Protein AF-A0A7D3ZR34-F1 (afdb_monomer)

Structure (mmCIF, N/CA/C/O backbone):
data_AF-A0A7D3ZR34-F1
#
_entry.id   AF-A0A7D3ZR34-F1
#
loop_
_atom_site.group_PDB
_atom_site.id
_atom_site.type_symbol
_atom_site.label_atom_id
_atom_site.label_alt_id
_atom_site.label_comp_id
_atom_site.label_asym_id
_atom_site.label_entity_id
_atom_site.label_seq_id
_atom_site.pdbx_PDB_ins_code
_atom_site.Cartn_x
_atom_site.Cartn_y
_atom_site.Cartn_z
_atom_site.occupancy
_atom_site.B_iso_or_equiv
_atom_site.auth_seq_id
_atom_site.auth_comp_id
_atom_site.auth_asym_id
_atom_site.auth_atom_id
_atom_site.pdbx_PDB_model_num
ATOM 1 N N . MET A 1 1 ? -20.823 -13.695 4.389 1.00 55.28 1 MET A N 1
ATOM 2 C CA . MET A 1 1 ? -19.399 -13.640 4.022 1.00 55.28 1 MET A CA 1
ATOM 3 C C . MET A 1 1 ? -18.713 -12.974 5.190 1.00 55.28 1 MET A C 1
ATOM 5 O O . MET A 1 1 ? -19.183 -11.911 5.590 1.00 55.28 1 MET A O 1
ATOM 9 N N . ASP A 1 2 ? -17.756 -13.648 5.818 1.00 79.56 2 ASP A N 1
ATOM 10 C CA . ASP A 1 2 ? -17.043 -13.075 6.959 1.00 79.56 2 ASP A CA 1
ATOM 11 C C . ASP A 1 2 ? -16.206 -11.877 6.507 1.00 79.56 2 ASP A C 1
ATOM 13 O O . ASP A 1 2 ? -15.782 -11.804 5.351 1.00 79.56 2 ASP A O 1
ATOM 17 N N . LYS A 1 3 ? -16.033 -10.903 7.404 1.00 83.19 3 LYS A N 1
ATOM 18 C CA . LYS A 1 3 ? -15.154 -9.762 7.142 1.00 83.19 3 LYS A CA 1
ATOM 19 C C . LYS A 1 3 ? -13.701 -10.253 7.128 1.00 83.19 3 LYS A C 1
ATOM 21 O O . LYS A 1 3 ? -13.370 -11.078 7.982 1.00 83.19 3 LYS A O 1
ATOM 26 N N . PRO A 1 4 ? -12.857 -9.757 6.206 1.00 91.62 4 PRO A N 1
ATOM 27 C CA . PRO A 1 4 ? -11.441 -10.102 6.203 1.00 91.62 4 PRO A CA 1
ATOM 28 C C . PRO A 1 4 ? -10.808 -9.681 7.531 1.00 91.62 4 PRO A C 1
ATOM 30 O O . PRO A 1 4 ? -11.170 -8.646 8.101 1.00 91.62 4 PRO A O 1
ATOM 33 N N . SER A 1 5 ? -9.896 -10.504 8.041 1.00 96.06 5 SER A N 1
ATOM 34 C CA . SER A 1 5 ? -9.087 -10.135 9.197 1.00 96.06 5 SER A CA 1
ATOM 35 C C . SER A 1 5 ? -8.040 -9.091 8.806 1.00 96.06 5 SER A C 1
ATOM 37 O O . SER A 1 5 ? -7.712 -8.939 7.630 1.00 96.06 5 SER A O 1
ATO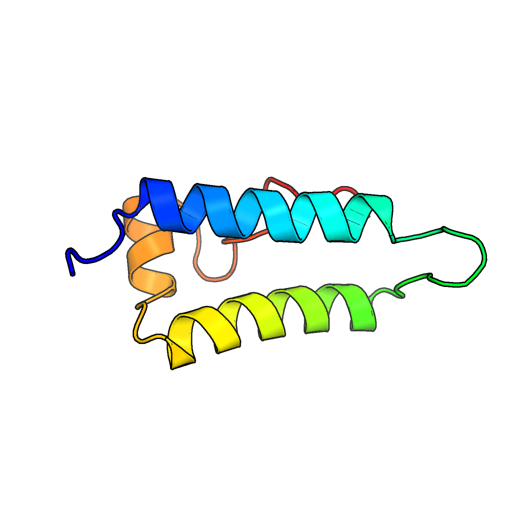M 39 N N . ASP A 1 6 ? -7.467 -8.401 9.793 1.00 96.69 6 ASP A N 1
ATOM 40 C CA . ASP A 1 6 ? -6.344 -7.488 9.550 1.00 96.69 6 ASP A CA 1
ATOM 41 C C . ASP A 1 6 ? -5.194 -8.197 8.820 1.00 96.69 6 ASP A C 1
ATOM 43 O O . ASP A 1 6 ? -4.620 -7.638 7.896 1.00 96.69 6 ASP A O 1
ATOM 47 N N . GLY A 1 7 ? -4.905 -9.452 9.181 1.00 96.94 7 GLY A N 1
ATOM 48 C CA . GLY A 1 7 ? -3.873 -10.252 8.521 1.00 96.94 7 GLY A CA 1
ATOM 49 C C . GLY A 1 7 ? -4.187 -10.541 7.052 1.00 96.94 7 GLY A C 1
ATOM 50 O O . GLY A 1 7 ? -3.289 -10.460 6.220 1.00 96.94 7 GLY A O 1
ATOM 51 N N . ASP A 1 8 ? -5.452 -10.811 6.717 1.00 97.19 8 ASP A N 1
ATOM 52 C CA . ASP A 1 8 ? -5.866 -11.014 5.321 1.00 97.19 8 ASP A CA 1
ATOM 53 C C . ASP A 1 8 ? -5.684 -9.733 4.497 1.00 97.19 8 ASP A C 1
ATOM 55 O O . ASP A 1 8 ? -5.248 -9.788 3.347 1.00 97.19 8 ASP A O 1
ATOM 59 N N . ILE A 1 9 ? -5.992 -8.575 5.092 1.00 97.25 9 ILE A N 1
ATOM 60 C CA . ILE A 1 9 ? -5.815 -7.270 4.446 1.00 97.25 9 ILE A CA 1
ATOM 61 C C . ILE A 1 9 ? -4.324 -6.989 4.239 1.00 97.25 9 ILE A C 1
ATOM 63 O O . ILE A 1 9 ? -3.921 -6.672 3.123 1.00 97.25 9 ILE A O 1
ATOM 67 N N . MET A 1 10 ? -3.498 -7.163 5.275 1.00 97.75 10 MET A N 1
ATOM 68 C CA . MET A 1 10 ? -2.051 -6.945 5.187 1.00 97.75 10 MET A CA 1
ATOM 69 C C . MET A 1 10 ? -1.400 -7.851 4.137 1.00 97.75 10 MET A C 1
ATOM 71 O O . MET A 1 10 ? -0.605 -7.372 3.337 1.00 97.75 10 MET A O 1
ATOM 75 N N . ALA A 1 11 ? -1.786 -9.129 4.074 1.00 97.94 11 ALA A N 1
ATOM 76 C CA . ALA A 1 11 ? -1.280 -10.055 3.062 1.00 97.94 11 ALA A CA 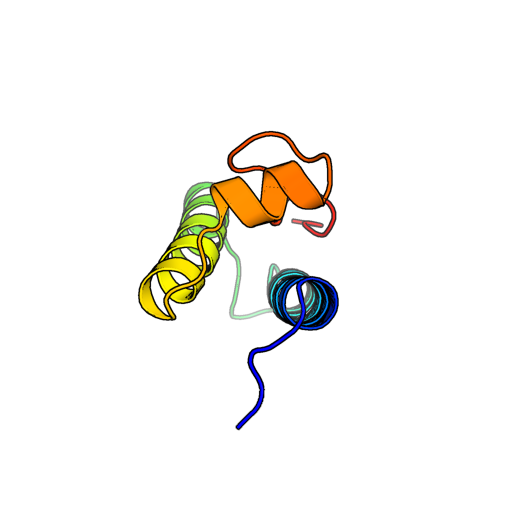1
ATOM 77 C C . ALA A 1 11 ? -1.693 -9.655 1.634 1.00 97.94 11 ALA A C 1
ATOM 79 O O . ALA A 1 11 ? -0.923 -9.820 0.690 1.00 97.94 11 ALA A O 1
ATOM 80 N N . ALA A 1 12 ? -2.903 -9.118 1.452 1.00 97.75 12 ALA A N 1
ATOM 81 C CA . ALA A 1 12 ? -3.331 -8.607 0.153 1.00 97.75 12 ALA A CA 1
ATOM 82 C C . ALA A 1 12 ? -2.516 -7.375 -0.271 1.00 97.75 12 ALA A C 1
ATOM 84 O O . ALA A 1 12 ? -2.103 -7.296 -1.427 1.00 97.75 12 ALA A O 1
ATOM 85 N N . VAL A 1 13 ? -2.255 -6.448 0.657 1.00 98.00 13 VAL A N 1
ATOM 86 C CA . VAL A 1 13 ? -1.415 -5.270 0.399 1.00 98.00 13 VAL A CA 1
ATOM 87 C C . VAL A 1 13 ? 0.009 -5.688 0.046 1.00 98.00 13 VAL A C 1
ATOM 89 O O . VAL A 1 13 ? 0.519 -5.249 -0.982 1.00 98.00 13 VAL A O 1
ATOM 92 N N . GLU A 1 14 ? 0.612 -6.584 0.832 1.00 98.06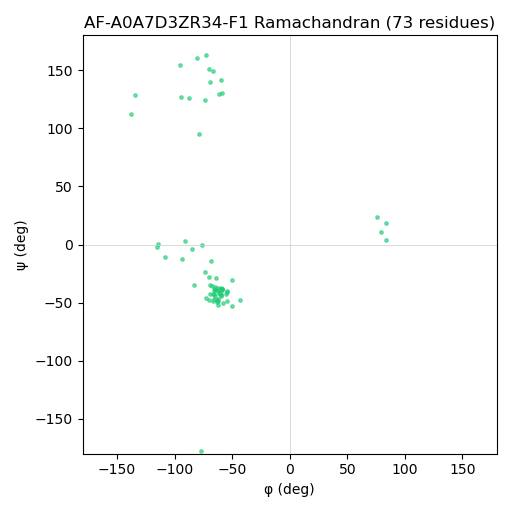 14 GLU A N 1
ATOM 93 C CA . GLU A 1 14 ? 1.936 -7.154 0.561 1.00 98.06 14 GLU A CA 1
ATOM 94 C C . GLU A 1 14 ? 2.034 -7.679 -0.869 1.00 98.06 14 GLU A C 1
ATOM 96 O O . GLU A 1 14 ? 2.920 -7.285 -1.625 1.00 98.06 14 GLU A O 1
ATOM 101 N N . HIS A 1 15 ? 1.091 -8.538 -1.262 1.00 98.06 15 HIS A N 1
ATOM 102 C CA . HIS A 1 15 ? 1.104 -9.142 -2.587 1.00 98.06 15 HIS A CA 1
ATOM 103 C C . HIS A 1 15 ? 1.030 -8.106 -3.710 1.00 98.06 15 HIS A C 1
ATOM 105 O O . HIS A 1 15 ? 1.696 -8.282 -4.729 1.00 98.06 15 HIS A O 1
ATOM 111 N N . VAL A 1 16 ? 0.242 -7.039 -3.548 1.00 97.56 16 VAL A N 1
ATOM 112 C CA . VAL A 1 16 ? 0.146 -5.980 -4.562 1.00 97.56 16 VAL A CA 1
ATOM 113 C C . VAL A 1 16 ? 1.439 -5.170 -4.629 1.00 97.56 16 VAL A C 1
ATOM 115 O O . VAL A 1 16 ? 1.962 -4.982 -5.724 1.00 97.56 16 VAL A O 1
ATOM 118 N N . VAL A 1 17 ? 1.984 -4.727 -3.491 1.00 97.62 17 VAL A N 1
ATOM 119 C CA . VAL A 1 17 ? 3.217 -3.918 -3.458 1.00 97.62 17 VAL A CA 1
ATOM 120 C C . VAL A 1 17 ? 4.397 -4.703 -4.032 1.00 97.62 17 VAL A C 1
ATOM 122 O O . VAL A 1 17 ? 5.088 -4.214 -4.922 1.00 97.62 17 VAL A O 1
ATOM 125 N N . VAL A 1 18 ? 4.572 -5.960 -3.619 1.00 97.31 18 VAL A N 1
ATOM 126 C CA . VAL A 1 18 ? 5.636 -6.831 -4.143 1.00 97.31 18 VAL A CA 1
ATOM 127 C C . VAL A 1 18 ? 5.465 -7.090 -5.644 1.00 97.31 18 VAL A C 1
ATOM 129 O O . VAL A 1 18 ? 6.452 -7.130 -6.377 1.00 97.31 18 VAL A O 1
ATOM 132 N N . ALA A 1 19 ? 4.232 -7.246 -6.135 1.00 96.06 19 ALA A N 1
ATOM 133 C CA . ALA A 1 19 ? 3.988 -7.390 -7.570 1.00 96.06 19 ALA A CA 1
ATOM 134 C C . ALA A 1 19 ? 4.342 -6.110 -8.343 1.00 96.06 19 ALA A C 1
ATOM 136 O O . ALA A 1 19 ? 4.923 -6.192 -9.422 1.00 96.06 19 ALA A O 1
ATOM 137 N N . LEU A 1 20 ? 4.041 -4.934 -7.788 1.00 95.50 20 LEU A N 1
ATOM 138 C CA . LEU A 1 20 ? 4.427 -3.655 -8.378 1.00 95.50 20 LEU A CA 1
ATOM 139 C C . LEU A 1 20 ? 5.964 -3.491 -8.406 1.00 95.50 20 LEU A C 1
ATOM 141 O O . LEU A 1 20 ? 6.484 -3.055 -9.430 1.00 95.50 20 LEU A O 1
ATOM 145 N N . ASN A 1 21 ? 6.704 -3.941 -7.376 1.00 94.25 21 ASN A N 1
ATOM 146 C CA . ASN A 1 21 ? 8.180 -3.926 -7.377 1.00 94.25 21 ASN A CA 1
ATOM 147 C C . ASN A 1 21 ? 8.744 -4.738 -8.547 1.00 94.25 21 ASN A C 1
ATOM 149 O O . ASN A 1 21 ? 9.739 -4.361 -9.152 1.00 94.25 21 ASN A O 1
ATOM 153 N N . GLN A 1 22 ? 8.112 -5.871 -8.860 1.00 93.62 22 GLN A N 1
ATOM 154 C CA . GLN A 1 22 ? 8.545 -6.758 -9.942 1.00 93.62 22 GLN A CA 1
ATOM 155 C C . GLN A 1 22 ? 8.239 -6.197 -11.334 1.00 93.62 22 GLN A C 1
ATOM 157 O O . GLN A 1 22 ? 8.859 -6.622 -12.308 1.00 93.62 22 GLN A O 1
ATOM 162 N N . ILE A 1 23 ? 7.258 -5.298 -11.433 1.00 92.50 23 ILE A N 1
ATOM 163 C CA . ILE A 1 23 ? 6.883 -4.635 -12.683 1.00 92.50 23 ILE A CA 1
ATOM 164 C C . ILE A 1 23 ? 7.797 -3.430 -12.942 1.00 92.50 23 ILE A C 1
ATOM 166 O O . ILE A 1 23 ? 8.127 -3.176 -14.102 1.00 92.50 23 ILE A O 1
ATOM 170 N N . ASP A 1 24 ? 8.220 -2.716 -11.894 1.00 93.00 24 ASP A N 1
ATOM 171 C CA . ASP A 1 24 ? 9.097 -1.551 -12.026 1.00 93.00 24 ASP A CA 1
ATOM 172 C C . ASP A 1 24 ? 10.453 -1.912 -12.657 1.00 93.00 24 ASP A C 1
ATOM 174 O O . ASP A 1 24 ? 11.144 -2.842 -12.239 1.00 93.00 24 ASP A O 1
ATOM 178 N N . GLY A 1 25 ? 10.849 -1.160 -13.683 1.00 83.25 25 GLY A N 1
ATOM 179 C CA . GLY A 1 25 ? 12.106 -1.353 -14.404 1.00 83.25 25 GLY A CA 1
ATOM 180 C C . GLY A 1 25 ? 12.089 -2.484 -15.438 1.00 83.25 25 GLY A C 1
ATOM 181 O O . GLY A 1 25 ? 13.151 -2.842 -15.955 1.00 83.25 25 GLY A O 1
ATOM 182 N N . THR A 1 26 ? 10.919 -3.042 -15.763 1.00 87.25 26 THR A N 1
ATOM 183 C CA . THR A 1 26 ? 10.754 -3.953 -16.910 1.00 87.25 26 THR A CA 1
ATOM 184 C C . THR A 1 26 ? 10.626 -3.170 -18.225 1.00 87.25 26 THR A C 1
ATOM 186 O O . THR A 1 26 ? 10.335 -1.977 -18.210 1.00 87.25 26 THR A O 1
ATOM 189 N N . ASP A 1 27 ? 10.862 -3.824 -19.373 1.00 76.31 27 ASP A N 1
ATOM 190 C CA . ASP A 1 27 ? 11.065 -3.167 -20.684 1.00 76.31 27 ASP A CA 1
ATOM 191 C C . ASP A 1 27 ? 9.985 -2.126 -21.077 1.00 76.31 27 ASP A C 1
ATOM 193 O O . ASP A 1 27 ? 10.313 -1.149 -21.749 1.00 76.31 27 ASP A O 1
ATOM 197 N N . ASP A 1 28 ? 8.731 -2.296 -20.632 1.00 83.19 28 ASP A N 1
ATOM 198 C CA . ASP A 1 28 ? 7.597 -1.396 -20.922 1.00 83.19 28 ASP A CA 1
ATOM 199 C C . ASP A 1 28 ? 7.031 -0.669 -19.681 1.00 83.19 28 ASP A C 1
ATOM 201 O O . ASP A 1 28 ? 6.076 0.107 -19.798 1.00 83.19 28 ASP A O 1
ATOM 205 N N . HIS A 1 29 ? 7.591 -0.897 -18.488 1.00 82.19 29 HIS A N 1
ATOM 206 C CA . HIS A 1 29 ? 7.068 -0.350 -17.235 1.00 82.19 29 HIS A CA 1
ATOM 207 C C . HIS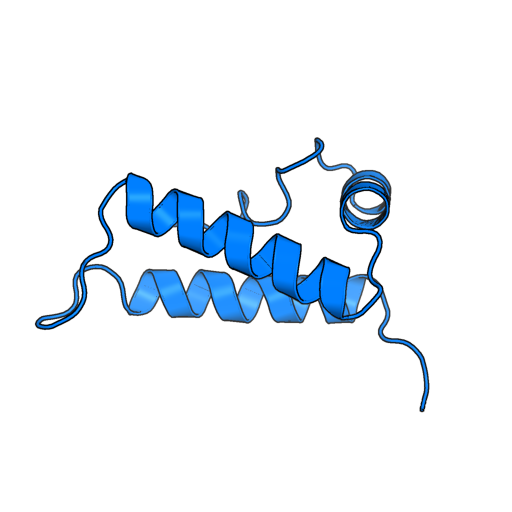 A 1 29 ? 8.194 0.159 -16.334 1.00 82.19 29 HIS A C 1
ATOM 209 O O . HIS A 1 29 ? 8.982 -0.607 -15.788 1.00 82.19 29 HIS A O 1
ATOM 215 N N . SER A 1 30 ? 8.236 1.473 -16.139 1.00 91.69 30 SER A N 1
ATOM 216 C CA . SER A 1 30 ? 9.051 2.123 -15.118 1.00 91.69 30 SER A CA 1
ATOM 217 C C . SER A 1 30 ? 8.186 3.162 -14.431 1.00 91.69 30 SER A C 1
ATOM 219 O O . SER A 1 30 ? 7.547 3.964 -15.110 1.00 91.69 30 SER A O 1
ATOM 221 N N . PHE A 1 31 ? 8.163 3.113 -13.106 1.00 92.62 31 PHE A N 1
ATOM 222 C CA . PHE A 1 31 ? 7.492 4.100 -12.280 1.00 92.62 31 PHE A CA 1
ATOM 223 C C . PHE A 1 31 ? 8.517 5.146 -11.867 1.00 92.62 31 PHE A C 1
ATOM 225 O O . PHE A 1 31 ? 9.573 4.801 -11.320 1.00 92.62 31 PHE A O 1
ATOM 232 N N . ASP A 1 32 ? 8.226 6.417 -12.111 1.00 93.44 32 ASP A N 1
ATOM 233 C CA . ASP A 1 32 ? 9.001 7.497 -11.518 1.00 93.44 32 ASP A CA 1
ATOM 234 C C . ASP A 1 32 ? 8.624 7.710 -10.037 1.00 93.44 32 ASP A C 1
ATOM 236 O O . ASP A 1 32 ? 7.841 6.961 -9.447 1.00 93.44 32 ASP A O 1
ATOM 240 N N . THR A 1 33 ? 9.233 8.704 -9.387 1.00 92.56 33 THR A N 1
ATOM 241 C CA . THR A 1 33 ? 8.942 9.004 -7.977 1.00 92.56 33 THR A CA 1
ATOM 242 C C . THR A 1 33 ? 7.466 9.331 -7.741 1.00 92.56 33 THR A C 1
ATOM 244 O O . THR A 1 33 ? 6.921 8.900 -6.730 1.00 92.56 33 THR A O 1
ATOM 247 N N . ILE A 1 34 ? 6.820 10.045 -8.665 1.00 95.88 34 ILE A N 1
ATOM 248 C CA . ILE A 1 34 ? 5.411 10.432 -8.548 1.00 95.88 34 ILE A CA 1
ATOM 249 C C . ILE A 1 34 ? 4.526 9.205 -8.758 1.00 95.88 34 ILE A C 1
ATOM 251 O O . ILE A 1 34 ? 3.642 8.960 -7.945 1.00 95.88 34 ILE A O 1
ATOM 255 N N . ASP A 1 35 ? 4.802 8.390 -9.778 1.00 95.12 35 ASP A N 1
ATOM 256 C CA . ASP A 1 35 ? 4.046 7.161 -10.042 1.00 95.12 35 ASP A CA 1
ATOM 257 C C . ASP A 1 35 ? 4.031 6.238 -8.811 1.00 95.12 35 ASP A C 1
ATOM 259 O O . ASP A 1 35 ? 3.000 5.672 -8.448 1.00 95.12 35 ASP A O 1
ATOM 263 N N . ARG A 1 36 ? 5.175 6.099 -8.129 1.00 94.81 36 ARG A N 1
ATOM 264 C CA . ARG A 1 36 ? 5.310 5.271 -6.917 1.00 94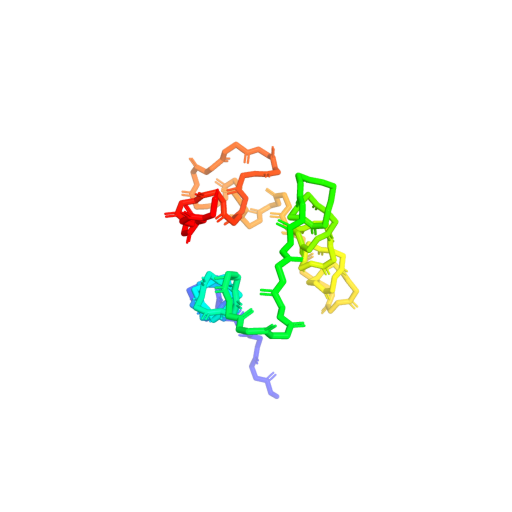.81 36 ARG A CA 1
ATOM 265 C C . ARG A 1 36 ? 4.496 5.817 -5.749 1.00 94.81 36 ARG A C 1
ATOM 267 O O . ARG A 1 36 ? 3.876 5.031 -5.032 1.00 94.81 36 ARG A O 1
ATOM 274 N N . GLU A 1 37 ? 4.507 7.134 -5.547 1.00 94.06 37 GLU A N 1
ATOM 275 C CA . GLU A 1 37 ? 3.692 7.802 -4.526 1.00 94.06 37 GLU A CA 1
ATOM 276 C C . GLU A 1 37 ? 2.197 7.614 -4.828 1.00 94.06 37 GLU A C 1
ATOM 278 O O . GLU A 1 37 ? 1.455 7.133 -3.969 1.00 94.06 37 GLU A O 1
ATOM 283 N N . GLU A 1 38 ? 1.775 7.856 -6.073 1.00 96.69 38 GLU A N 1
ATOM 284 C CA . GLU A 1 38 ? 0.387 7.677 -6.512 1.00 96.69 38 GLU A CA 1
ATOM 285 C C . GLU A 1 38 ? -0.092 6.226 -6.375 1.00 96.69 38 GLU A C 1
ATOM 287 O O . GLU A 1 38 ? -1.206 5.984 -5.915 1.00 96.69 38 GLU A O 1
ATOM 292 N N . LEU A 1 39 ? 0.733 5.232 -6.719 1.00 96.44 39 LEU A N 1
ATOM 293 C CA . LEU A 1 39 ? 0.384 3.818 -6.545 1.00 96.44 39 LEU A CA 1
ATOM 294 C C . LEU A 1 39 ? 0.078 3.479 -5.081 1.00 96.44 39 LEU A C 1
ATOM 296 O O . LEU A 1 39 ? -0.852 2.718 -4.804 1.00 96.44 39 LEU A O 1
ATOM 300 N N . CYS A 1 40 ? 0.824 4.061 -4.143 1.00 95.81 40 CYS A N 1
ATOM 301 C CA . CYS A 1 40 ? 0.581 3.868 -2.718 1.00 95.81 40 CYS A CA 1
ATOM 302 C C . CYS A 1 40 ? -0.721 4.542 -2.276 1.00 95.81 40 CYS A C 1
ATOM 304 O O . CYS A 1 40 ? -1.520 3.923 -1.571 1.00 95.81 40 CYS A O 1
ATOM 306 N N . GLU A 1 41 ? -0.974 5.763 -2.748 1.00 96.56 41 GLU A N 1
ATOM 307 C CA . GLU A 1 41 ? -2.236 6.467 -2.506 1.00 96.56 41 GLU A CA 1
ATOM 308 C C . GLU A 1 41 ? -3.438 5.717 -3.100 1.00 96.56 41 GLU A C 1
ATOM 310 O O . GLU A 1 41 ? -4.487 5.621 -2.462 1.00 96.56 41 GLU A O 1
ATOM 315 N N . TYR A 1 42 ? -3.307 5.123 -4.289 1.00 97.75 42 TYR A N 1
ATOM 316 C CA . TYR A 1 42 ? -4.380 4.340 -4.902 1.00 97.75 42 TYR A CA 1
ATOM 317 C C . TYR A 1 42 ? -4.677 3.054 -4.129 1.00 97.75 42 TYR A C 1
ATOM 319 O O . TYR A 1 42 ? -5.845 2.666 -4.043 1.00 97.75 42 TYR A O 1
ATOM 327 N N . ILE A 1 43 ? -3.664 2.401 -3.547 1.00 97.69 43 ILE A N 1
ATOM 328 C CA . ILE A 1 43 ? -3.868 1.243 -2.663 1.00 97.69 43 ILE A CA 1
ATOM 329 C C . ILE A 1 43 ? -4.657 1.662 -1.417 1.00 97.69 43 ILE A C 1
ATOM 331 O O . ILE A 1 43 ? -5.666 1.027 -1.103 1.00 97.69 43 ILE A O 1
ATOM 335 N N . ASP A 1 44 ? -4.252 2.744 -0.746 1.00 96.75 44 ASP A N 1
ATOM 336 C CA . ASP A 1 44 ? -4.974 3.287 0.414 1.00 96.75 44 ASP A CA 1
ATOM 337 C C . ASP A 1 44 ? -6.425 3.640 0.052 1.00 96.75 44 ASP A C 1
ATOM 339 O O . ASP A 1 44 ? -7.382 3.166 0.677 1.00 96.75 44 ASP A O 1
ATOM 343 N N . TYR A 1 45 ? -6.603 4.392 -1.036 1.00 97.75 45 TYR A N 1
ATOM 344 C CA . TYR A 1 45 ? -7.913 4.816 -1.505 1.00 97.75 45 TYR A CA 1
ATOM 345 C C . TYR A 1 45 ? -8.811 3.620 -1.828 1.00 97.75 45 TYR A C 1
ATOM 347 O O . TYR A 1 45 ? -9.981 3.608 -1.441 1.00 97.75 45 TYR A O 1
ATOM 355 N N . ALA A 1 46 ? -8.286 2.589 -2.494 1.00 98.00 46 ALA A N 1
ATOM 356 C CA . ALA A 1 46 ? -9.043 1.383 -2.812 1.00 98.00 46 ALA A CA 1
ATOM 357 C C . ALA A 1 46 ? -9.519 0.646 -1.548 1.00 98.00 46 ALA A C 1
ATOM 359 O O . ALA A 1 46 ? -10.676 0.218 -1.489 1.00 98.00 46 ALA A O 1
ATOM 360 N N . LEU A 1 47 ? -8.672 0.535 -0.519 1.00 96.94 47 LEU A N 1
ATOM 361 C CA . LEU A 1 47 ? -9.040 -0.060 0.772 1.00 96.94 47 LEU A CA 1
ATOM 362 C C . LEU A 1 47 ? -10.102 0.781 1.490 1.00 96.94 47 LEU A C 1
ATOM 364 O O . LEU A 1 47 ? -11.108 0.242 1.963 1.00 96.94 47 LEU A O 1
ATOM 368 N N . THR A 1 48 ? -9.933 2.101 1.496 1.00 96.69 48 THR A N 1
ATOM 369 C CA . THR A 1 48 ? -10.907 3.043 2.054 1.00 96.69 48 THR A CA 1
ATOM 370 C C . THR A 1 48 ? -12.263 2.932 1.345 1.00 96.69 48 THR A C 1
ATOM 372 O O . THR A 1 48 ? -13.302 2.836 2.004 1.00 96.69 48 THR A O 1
ATOM 375 N N . GLN A 1 49 ? -12.290 2.848 0.007 1.00 97.62 49 GLN A N 1
ATOM 376 C CA . GLN A 1 49 ? -13.520 2.618 -0.769 1.00 97.62 49 GLN A CA 1
ATOM 377 C C . GLN A 1 49 ? -14.159 1.250 -0.480 1.00 97.62 49 GLN A C 1
ATOM 379 O O . GLN A 1 49 ? -15.382 1.113 -0.539 1.00 97.62 49 GLN A O 1
ATOM 384 N N . ALA A 1 50 ? -13.359 0.247 -0.114 1.00 95.31 50 ALA A N 1
ATOM 385 C CA . ALA A 1 50 ? -13.842 -1.053 0.350 1.00 95.31 50 ALA A CA 1
ATOM 386 C C . ALA A 1 50 ? -14.367 -1.033 1.804 1.00 95.31 50 ALA A C 1
ATOM 388 O O . ALA A 1 50 ? -14.838 -2.058 2.305 1.00 95.31 50 ALA A O 1
ATOM 389 N N . GLY A 1 51 ? -14.334 0.122 2.478 1.00 96.56 51 GLY A N 1
ATOM 390 C CA . GLY A 1 51 ? -14.828 0.308 3.842 1.00 96.56 51 GLY A CA 1
ATOM 391 C C . GLY A 1 51 ? -13.828 -0.085 4.929 1.00 96.56 51 GLY A C 1
ATOM 392 O O . GLY A 1 51 ? -14.236 -0.333 6.067 1.00 96.56 51 GLY A O 1
ATOM 393 N N . ILE A 1 52 ? -12.540 -0.175 4.590 1.00 96.69 52 ILE A N 1
ATOM 394 C CA . ILE A 1 52 ? -11.459 -0.407 5.548 1.00 96.69 52 ILE A CA 1
ATOM 395 C C . ILE A 1 52 ? -11.007 0.948 6.096 1.00 96.69 52 ILE A C 1
ATOM 397 O O . ILE A 1 52 ? -10.679 1.854 5.342 1.00 96.69 52 ILE A O 1
ATOM 401 N N . ASP A 1 53 ? -10.990 1.083 7.420 1.00 96.69 53 ASP A N 1
ATOM 402 C CA . ASP A 1 53 ? -10.357 2.218 8.097 1.00 96.69 53 ASP A CA 1
ATOM 403 C C . ASP A 1 53 ? -8.844 1.965 8.133 1.00 96.69 53 ASP A C 1
ATOM 405 O O . ASP A 1 53 ? -8.361 1.204 8.983 1.00 96.69 53 ASP A O 1
ATOM 409 N N . VAL A 1 54 ? -8.130 2.521 7.148 1.00 96.94 54 VAL A N 1
ATOM 410 C CA . VAL A 1 54 ? -6.700 2.263 6.928 1.00 96.94 54 VAL A CA 1
ATOM 411 C C . VAL A 1 54 ? -5.858 2.799 8.080 1.00 96.94 54 VAL A C 1
ATOM 413 O O . VAL A 1 54 ? -5.090 2.038 8.659 1.00 96.94 54 VAL A O 1
ATOM 416 N N . GLU A 1 55 ? -6.086 4.035 8.528 1.00 96.38 55 GLU A N 1
ATOM 417 C CA . GLU A 1 55 ? -5.360 4.573 9.685 1.00 96.38 55 GLU A CA 1
ATOM 418 C C . GLU A 1 55 ? -5.575 3.723 10.948 1.00 96.38 55 GLU A C 1
ATOM 420 O O . GLU A 1 55 ? -4.672 3.539 11.770 1.00 96.38 55 GLU A O 1
ATOM 425 N N . ALA A 1 56 ? -6.794 3.209 11.161 1.00 96.38 56 ALA A N 1
ATOM 426 C CA . ALA A 1 56 ? -7.041 2.312 12.279 1.00 96.38 56 ALA A CA 1
ATOM 427 C C . ALA A 1 56 ? -6.367 0.955 12.096 1.00 96.38 56 ALA A C 1
ATOM 429 O O . ALA A 1 56 ? -5.972 0.365 13.102 1.00 96.38 56 ALA A O 1
ATOM 430 N N . LEU A 1 57 ? -6.271 0.440 10.869 1.00 96.88 57 LEU A N 1
ATOM 431 C CA . LEU A 1 57 ? -5.513 -0.769 10.561 1.00 96.88 57 LEU A CA 1
ATOM 432 C C . LEU A 1 57 ? -4.028 -0.563 10.883 1.00 96.88 57 LEU A C 1
ATOM 434 O O . LEU A 1 57 ? -3.490 -1.326 11.681 1.00 96.88 57 LEU A O 1
ATOM 438 N N . GLU A 1 58 ? -3.408 0.498 10.372 1.00 97.06 58 GLU A N 1
ATOM 439 C CA . GLU A 1 58 ? -2.004 0.854 10.627 1.00 97.06 58 GLU A CA 1
ATOM 440 C C . GLU A 1 58 ? -1.718 0.953 12.129 1.00 97.06 58 GLU A C 1
ATOM 442 O O . GLU A 1 58 ? -0.826 0.279 12.648 1.00 97.06 58 GLU A O 1
ATOM 447 N N . ARG A 1 59 ? -2.562 1.677 12.879 1.00 96.88 59 ARG A N 1
ATOM 448 C CA . ARG A 1 59 ? -2.442 1.771 14.343 1.00 96.88 59 ARG A CA 1
ATOM 449 C C . ARG A 1 59 ? -2.541 0.413 15.044 1.00 96.88 59 ARG A C 1
ATOM 451 O O . ARG A 1 59 ? -1.837 0.193 16.027 1.00 96.88 59 ARG A O 1
ATOM 458 N N . ARG A 1 60 ? -3.396 -0.504 14.571 1.00 96.56 60 ARG A N 1
ATOM 459 C CA . ARG A 1 60 ? -3.494 -1.874 15.120 1.00 96.56 60 ARG A CA 1
ATOM 460 C C . ARG A 1 60 ? -2.267 -2.724 14.789 1.00 96.56 60 ARG A C 1
ATOM 462 O O . ARG A 1 60 ? -1.936 -3.604 15.579 1.00 96.56 60 ARG A O 1
ATOM 469 N N . GLN A 1 61 ? -1.594 -2.442 13.676 1.00 95.94 61 GLN A N 1
ATOM 470 C CA . GLN A 1 61 ? -0.330 -3.074 13.290 1.00 95.94 61 GLN A CA 1
ATOM 471 C C . GLN A 1 61 ? 0.904 -2.399 13.920 1.00 95.94 61 GLN A C 1
ATOM 473 O O . GLN A 1 61 ? 2.015 -2.899 13.770 1.00 95.94 61 GLN A O 1
ATOM 478 N N . GLY A 1 62 ? 0.724 -1.300 14.665 1.00 96.50 62 GLY A N 1
ATOM 479 C CA . GLY A 1 62 ? 1.822 -0.551 15.283 1.00 96.50 62 GLY A CA 1
ATOM 480 C C . GLY A 1 62 ? 2.617 0.308 14.295 1.00 96.50 62 GLY A C 1
ATOM 481 O O . GLY A 1 62 ? 3.782 0.596 14.556 1.00 96.50 62 GLY A O 1
ATOM 482 N N . MET A 1 63 ? 1.998 0.683 13.176 1.00 96.06 63 MET A N 1
ATOM 483 C CA . MET A 1 63 ? 2.574 1.511 12.117 1.00 96.06 63 MET A CA 1
ATOM 484 C C . MET A 1 63 ? 2.199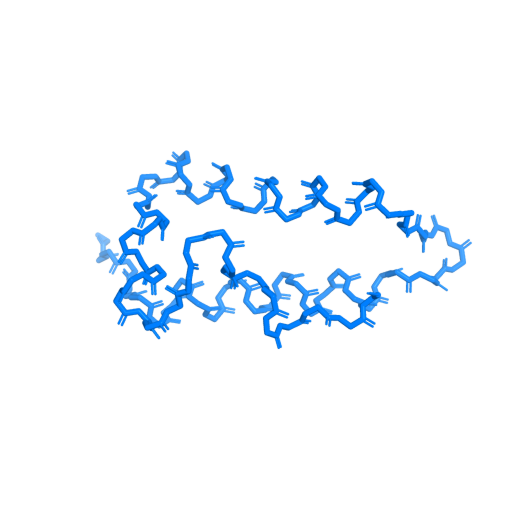 2.986 12.305 1.00 96.06 63 MET A C 1
ATOM 486 O O . MET A 1 63 ? 1.165 3.304 12.905 1.00 96.06 63 MET A O 1
ATOM 490 N N . ASP A 1 64 ? 3.037 3.878 11.775 1.00 94.50 64 ASP A N 1
ATOM 491 C CA . ASP A 1 64 ? 2.705 5.297 11.653 1.00 94.50 64 ASP A CA 1
ATOM 492 C C . ASP A 1 64 ? 1.619 5.506 10.575 1.00 94.50 64 ASP A C 1
ATOM 494 O O . ASP A 1 64 ? 1.545 4.718 9.628 1.00 94.50 64 ASP A O 1
ATOM 498 N N . PRO A 1 65 ? 0.768 6.545 10.690 1.00 8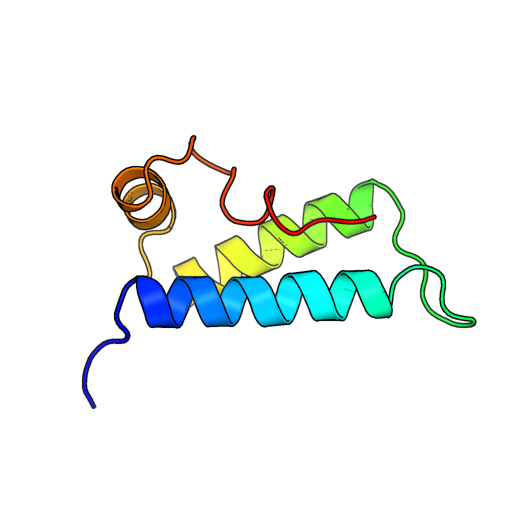9.94 65 PRO A N 1
ATOM 499 C CA . PRO A 1 65 ? -0.234 6.841 9.670 1.00 89.94 65 PRO A CA 1
ATOM 500 C C . PRO A 1 65 ? 0.392 7.091 8.292 1.00 89.94 65 PRO A C 1
ATOM 502 O O . PRO A 1 65 ? 1.307 7.909 8.175 1.00 89.94 65 PRO A O 1
ATOM 505 N N . GLY A 1 66 ? -0.125 6.423 7.261 1.00 90.31 66 GLY A N 1
ATOM 506 C CA . GLY A 1 66 ? 0.374 6.496 5.884 1.00 90.31 66 GLY A CA 1
ATOM 507 C C . GLY A 1 66 ? 1.561 5.575 5.579 1.00 90.31 66 GLY A C 1
ATOM 508 O O . GLY A 1 66 ? 2.087 5.618 4.467 1.00 90.31 66 GLY A O 1
ATOM 509 N N . ALA A 1 67 ? 1.986 4.741 6.533 1.00 94.75 67 ALA A N 1
ATOM 510 C CA . ALA A 1 67 ? 3.101 3.811 6.369 1.00 94.75 67 ALA A CA 1
ATOM 511 C C . ALA A 1 67 ? 2.681 2.418 5.860 1.00 94.75 67 ALA A C 1
ATOM 513 O O . ALA A 1 67 ? 3.531 1.532 5.747 1.00 94.75 67 ALA A O 1
ATOM 514 N N . LEU A 1 68 ? 1.393 2.197 5.552 1.00 97.12 68 LEU A N 1
ATOM 515 C CA . LEU A 1 68 ? 0.811 0.890 5.217 1.00 97.12 68 LEU A CA 1
ATOM 516 C C . LEU A 1 68 ? 1.674 0.046 4.269 1.00 97.12 68 LEU A C 1
ATOM 518 O O . LEU A 1 68 ? 1.866 -1.145 4.501 1.00 97.12 68 LEU A O 1
ATOM 522 N N . THR A 1 69 ? 2.165 0.642 3.183 1.00 96.88 69 THR A N 1
ATOM 523 C CA . THR A 1 69 ? 2.915 -0.087 2.148 1.00 96.88 69 THR A CA 1
ATOM 524 C C . THR A 1 69 ? 4.432 -0.052 2.350 1.00 96.88 69 THR A C 1
ATOM 526 O O . THR A 1 69 ? 5.134 -0.810 1.687 1.00 96.88 69 THR A O 1
ATOM 529 N N . ASP A 1 70 ? 4.945 0.810 3.236 1.00 95.06 70 ASP A N 1
ATOM 530 C CA . ASP A 1 70 ? 6.367 1.181 3.324 1.00 95.06 70 ASP A CA 1
ATOM 531 C C . ASP A 1 70 ? 7.295 -0.026 3.469 1.00 95.06 70 ASP A C 1
AT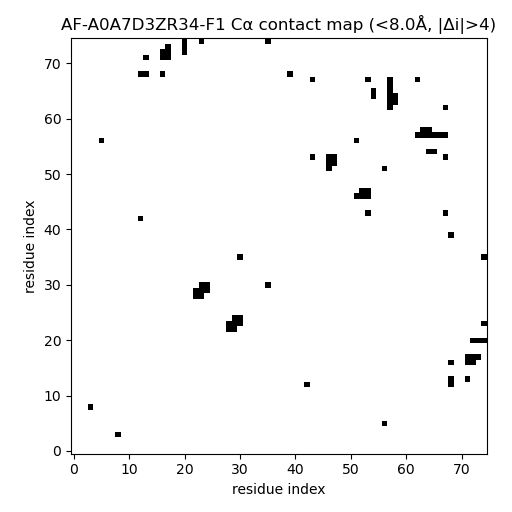OM 533 O O . ASP A 1 70 ? 8.348 -0.079 2.839 1.00 95.06 70 ASP A O 1
ATOM 537 N N . GLN A 1 71 ? 6.895 -1.015 4.270 1.00 94.06 71 GLN A N 1
ATOM 538 C CA . GLN A 1 71 ? 7.744 -2.160 4.606 1.00 94.06 71 GLN A CA 1
ATOM 539 C C . GLN A 1 71 ? 8.033 -3.112 3.433 1.00 94.06 71 GLN A C 1
ATOM 541 O O . GLN A 1 71 ? 8.916 -3.960 3.559 1.00 94.06 71 GLN A O 1
ATOM 546 N N . TRP A 1 72 ? 7.291 -3.005 2.327 1.00 96.00 72 TRP A N 1
ATOM 547 C CA . TRP A 1 72 ? 7.423 -3.895 1.170 1.00 96.00 72 TRP A CA 1
ATOM 548 C C . TRP A 1 72 ? 7.895 -3.191 -0.100 1.00 96.00 72 TRP A C 1
ATOM 550 O O . TRP A 1 72 ? 8.035 -3.855 -1.120 1.00 96.00 72 TRP A O 1
ATOM 560 N N . ARG A 1 73 ? 8.097 -1.871 -0.090 1.00 90.88 73 ARG A N 1
ATOM 561 C CA . ARG A 1 73 ? 8.549 -1.137 -1.282 1.00 90.88 73 ARG A CA 1
ATOM 562 C C . ARG A 1 73 ? 10.036 -1.426 -1.536 1.00 90.88 73 ARG A C 1
ATOM 564 O O . ARG A 1 73 ? 10.852 -1.182 -0.651 1.00 90.88 73 ARG A O 1
ATOM 571 N N . ASP A 1 74 ? 10.374 -1.900 -2.739 1.00 87.69 74 ASP A N 1
ATOM 572 C CA . ASP A 1 74 ? 11.766 -2.137 -3.181 1.00 87.69 74 ASP A CA 1
ATOM 573 C C . ASP A 1 74 ? 12.247 -1.118 -4.234 1.00 87.69 74 ASP A C 1
ATOM 575 O O . ASP A 1 74 ? 13.435 -1.104 -4.569 1.00 87.69 74 ASP A O 1
ATOM 579 N N . TRP A 1 75 ? 11.329 -0.308 -4.779 1.00 73.50 75 TRP A N 1
ATOM 580 C CA . TRP A 1 75 ? 11.591 0.668 -5.842 1.00 73.50 75 TRP A CA 1
ATOM 581 C C . TRP A 1 75 ? 12.325 1.928 -5.374 1.00 73.50 75 TRP A C 1
ATOM 583 O O . TRP A 1 75 ? 11.978 2.501 -4.317 1.00 73.50 75 TRP A O 1
#

Radius of gyration: 12.97 Å; Cα contacts (8 Å, |Δi|>4): 46; chains: 1; bounding box: 32×24×36 Å

Sequence (75 aa):
MDKPSDGDIMAAVEHVVVALNQIDGTDDHSFDTIDREELCEYIDYALTQAGIDVEALERRQGMDPGALTDQWRDW

pLDDT: mean 93.56, std 6.8, range [55.28, 98.06]

Foldseek 3Di:
DDDDDLVSLLVVLLVVQLVVQVQDPPPPDHADPVSNVVVLVVSVVVCVVVVDPVQVSCVVVVHDPSCSNVVRHPD

Solvent-accessible surface area (backbone atoms only — not comparable to full-atom values): 4578 Å² total; per-residue (Å²): 130,83,79,79,51,72,66,55,52,51,53,53,50,48,55,52,44,46,50,50,45,70,42,46,75,41,101,92,35,70,65,54,77,65,53,53,53,50,53,52,50,50,53,52,50,52,41,44,75,72,70,42,61,57,62,60,48,26,53,75,74,71,44,59,82,90,43,84,62,60,90,54,64,79,118

Organism: Actinomadura verrucosospora (NCBI:txid46165)

Nearest PDB structures (foldseek):
  1w0b-assembly1_A  TM=4.781E-01  e=5.396E+00  Homo sapiens

Mean predicted aligned error: 3.18 Å

Secondary structure (DSSP, 8-state):
-PPPPHHHHHHHHHHHHHHHHHHTTBTTB---HHHHHHHHHHHHHHHHHTT--HH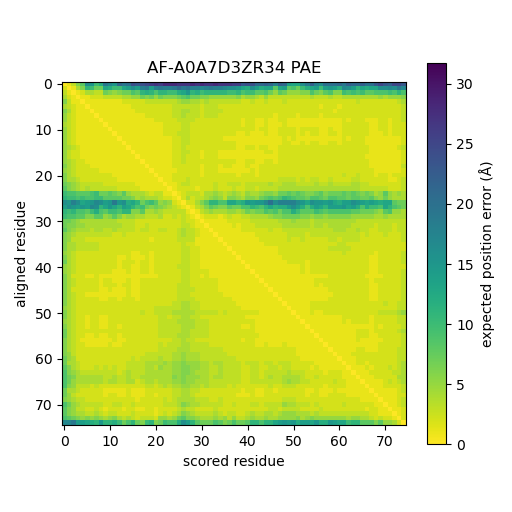HHHHHHTPPTT-TTGGG---